Protein AF-A0A852U3W1-F1 (afdb_monomer_lite)

Radius of gyration: 15.35 Å; chains: 1; bounding box: 36×35×42 Å

Organism: NCBI:txid687207

pLDDT: mean 73.93, std 18.29, range [30.91, 96.62]

Structure (mmCIF, N/CA/C/O backbone):
data_AF-A0A852U3W1-F1
#
_entry.id   AF-A0A852U3W1-F1
#
loop_
_atom_site.group_PDB
_atom_site.id
_atom_site.type_symbol
_atom_site.label_atom_id
_atom_site.label_alt_id
_atom_site.label_comp_id
_atom_site.label_asym_id
_atom_site.label_entity_id
_atom_site.label_seq_id
_atom_site.pdbx_PDB_ins_code
_atom_site.Cartn_x
_atom_site.Cartn_y
_atom_site.Cartn_z
_atom_site.occupancy
_atom_site.B_iso_or_equiv
_atom_site.auth_seq_id
_atom_site.auth_comp_id
_atom_site.auth_asym_id
_atom_site.auth_atom_id
_atom_site.pdbx_PDB_model_num
ATOM 1 N N . MET A 1 1 ? -8.605 2.214 18.612 1.00 58.66 1 MET A N 1
ATOM 2 C CA . MET A 1 1 ? -9.512 1.414 17.748 1.00 58.66 1 MET A CA 1
ATOM 3 C C . MET A 1 1 ? -8.677 0.587 16.780 1.00 58.66 1 MET A C 1
ATOM 5 O O . MET A 1 1 ? -7.551 0.994 16.522 1.00 58.66 1 MET A O 1
ATOM 9 N N . LEU A 1 2 ? -9.185 -0.552 16.295 1.00 72.50 2 LEU A N 1
ATOM 10 C CA . LEU A 1 2 ? -8.500 -1.372 15.287 1.00 72.50 2 LEU A CA 1
ATOM 11 C C . LEU A 1 2 ? -8.798 -0.841 13.879 1.00 72.50 2 LEU A C 1
ATOM 13 O O . LEU A 1 2 ? -9.950 -0.523 13.579 1.00 72.50 2 LEU A O 1
ATOM 17 N N . PHE A 1 3 ? -7.778 -0.744 13.028 1.00 79.88 3 PHE A N 1
ATOM 18 C CA . PHE A 1 3 ? -7.943 -0.410 11.615 1.00 79.88 3 PHE A CA 1
ATOM 19 C C . PHE A 1 3 ? -7.756 -1.651 10.717 1.00 79.88 3 PHE A C 1
ATOM 21 O O . PHE A 1 3 ? -6.763 -2.360 10.902 1.00 79.88 3 PHE A O 1
ATOM 28 N N . PRO A 1 4 ? -8.622 -1.846 9.700 1.00 85.44 4 PRO A N 1
ATOM 29 C CA . PRO A 1 4 ? -9.874 -1.125 9.471 1.00 85.44 4 PRO A CA 1
ATOM 30 C C . PRO A 1 4 ? -11.020 -1.725 10.320 1.00 85.44 4 PRO A C 1
ATOM 32 O O . PRO A 1 4 ? -11.033 -2.928 10.563 1.00 85.44 4 PRO A O 1
ATOM 35 N N . PRO A 1 5 ? -12.030 -0.940 10.741 1.00 85.44 5 PRO A N 1
ATOM 36 C CA . PRO A 1 5 ? -13.172 -1.460 11.508 1.00 85.44 5 PRO A CA 1
ATOM 37 C C . PRO A 1 5 ? -14.140 -2.302 10.657 1.00 85.44 5 PRO A C 1
ATOM 39 O O . PRO A 1 5 ? -14.958 -3.053 11.178 1.00 85.44 5 PRO A O 1
ATOM 42 N N . ARG A 1 6 ? -14.076 -2.149 9.331 1.00 89.81 6 ARG A N 1
ATOM 43 C CA . ARG A 1 6 ? -14.821 -2.906 8.318 1.00 89.81 6 ARG A CA 1
ATOM 44 C C . ARG A 1 6 ? -14.042 -2.873 7.012 1.00 89.81 6 ARG A C 1
ATOM 46 O O . ARG A 1 6 ? -13.240 -1.966 6.809 1.00 89.81 6 ARG A O 1
ATOM 53 N N . ALA A 1 7 ? -14.305 -3.810 6.107 1.00 93.12 7 ALA A N 1
ATOM 54 C CA . ALA A 1 7 ? -13.576 -3.855 4.846 1.00 93.12 7 ALA A CA 1
ATOM 55 C C . ALA A 1 7 ? -13.746 -2.560 4.024 1.00 93.12 7 ALA A C 1
ATOM 57 O O . ALA A 1 7 ? -14.866 -2.112 3.768 1.00 93.12 7 ALA A O 1
ATOM 58 N N . VAL A 1 8 ? -12.631 -1.992 3.565 1.00 95.19 8 VAL A N 1
ATOM 59 C CA . VAL A 1 8 ? -12.572 -0.868 2.626 1.00 95.19 8 VAL A CA 1
ATOM 60 C C . VAL A 1 8 ? -12.108 -1.408 1.279 1.00 95.19 8 VAL A C 1
ATOM 62 O O . VAL A 1 8 ? -10.951 -1.780 1.107 1.00 95.19 8 VAL A O 1
ATOM 65 N N . ARG A 1 9 ? -13.024 -1.469 0.312 1.00 95.50 9 ARG A N 1
ATOM 66 C CA . ARG A 1 9 ? -12.788 -2.092 -0.998 1.00 95.50 9 ARG A CA 1
ATOM 67 C C . ARG A 1 9 ? -12.485 -1.073 -2.092 1.00 95.50 9 ARG A C 1
ATOM 69 O O . ARG A 1 9 ? -12.932 0.077 -2.033 1.00 95.50 9 ARG A O 1
ATOM 76 N N . GLY A 1 10 ? -11.767 -1.511 -3.123 1.00 93.88 10 GLY A N 1
ATOM 77 C CA . GLY A 1 10 ? -11.566 -0.757 -4.359 1.00 93.88 10 GLY A CA 1
ATOM 78 C C . GLY A 1 10 ? -10.886 0.592 -4.130 1.00 93.88 10 GLY A C 1
ATOM 79 O O . GLY A 1 10 ? -11.313 1.617 -4.677 1.00 93.88 10 GLY A O 1
ATOM 80 N N . VAL A 1 11 ? -9.874 0.638 -3.263 1.00 96.38 11 VAL A N 1
ATOM 81 C CA . VAL A 1 11 ? -9.050 1.834 -3.091 1.00 96.38 11 VAL A CA 1
ATOM 82 C C . VAL A 1 11 ? -8.105 1.919 -4.282 1.00 96.38 11 VAL A C 1
ATOM 84 O O . VAL A 1 11 ? -7.079 1.251 -4.321 1.00 96.38 11 VAL A O 1
ATOM 87 N N . ARG A 1 12 ? -8.485 2.722 -5.279 1.00 95.38 12 ARG A N 1
ATOM 88 C CA . ARG A 1 12 ? -7.668 2.959 -6.473 1.00 95.38 12 ARG A CA 1
ATOM 89 C C . ARG A 1 12 ? -6.755 4.157 -6.294 1.00 95.38 12 ARG A C 1
ATOM 91 O O . ARG A 1 12 ? -7.218 5.222 -5.858 1.00 95.38 12 ARG A O 1
ATOM 98 N N . VAL A 1 13 ? -5.504 3.988 -6.686 1.00 94.75 13 VAL A N 1
ATOM 99 C CA . VAL A 1 13 ? -4.483 5.029 -6.716 1.00 94.75 13 VAL A CA 1
ATOM 100 C C . VAL A 1 13 ? -3.834 5.016 -8.087 1.00 94.75 13 VAL A C 1
ATOM 102 O O . VAL A 1 13 ? -3.352 3.982 -8.530 1.00 94.75 13 VAL A O 1
ATOM 105 N N . HIS A 1 14 ? -3.814 6.184 -8.718 1.00 92.31 14 HIS A N 1
ATOM 106 C CA . HIS A 1 14 ? -2.980 6.457 -9.873 1.00 92.31 14 HIS A CA 1
ATOM 107 C C . HIS A 1 14 ? -1.927 7.464 -9.420 1.00 92.31 14 HIS A C 1
ATOM 109 O O . HIS A 1 14 ? -2.215 8.654 -9.278 1.00 92.31 14 HIS A O 1
ATOM 115 N N . TYR A 1 15 ? -0.741 6.962 -9.099 1.00 88.38 15 TYR A N 1
ATOM 116 C CA . TYR A 1 15 ? 0.413 7.788 -8.803 1.00 88.38 15 TYR A CA 1
ATOM 117 C C . TYR A 1 15 ? 1.114 8.093 -10.124 1.00 88.38 15 TYR A C 1
ATOM 119 O O . TYR A 1 15 ? 1.495 7.174 -10.844 1.00 88.38 15 TYR A O 1
ATOM 127 N N . ALA A 1 16 ? 1.309 9.370 -10.428 1.00 86.06 16 ALA A N 1
ATOM 128 C CA . ALA A 1 16 ? 2.094 9.806 -11.572 1.00 86.06 16 ALA A CA 1
ATOM 129 C C . ALA A 1 16 ? 2.920 11.015 -11.158 1.00 86.06 16 ALA A C 1
ATOM 131 O O . ALA A 1 16 ? 2.365 11.986 -10.646 1.00 86.06 16 ALA A O 1
ATOM 132 N N . ARG A 1 17 ? 4.237 10.959 -11.378 1.00 79.56 17 ARG A N 1
ATOM 133 C CA . ARG A 1 17 ? 5.118 12.115 -11.200 1.00 79.56 17 ARG A CA 1
ATOM 134 C C . ARG A 1 17 ? 5.633 12.594 -12.554 1.00 79.56 17 ARG A C 1
ATOM 136 O O . ARG A 1 17 ? 6.438 11.876 -13.136 1.00 79.56 17 ARG A O 1
ATOM 143 N N . PRO A 1 18 ? 5.227 13.776 -13.050 1.00 59.28 18 PRO A N 1
ATOM 144 C CA . PRO A 1 18 ? 5.700 14.295 -14.323 1.00 59.28 18 PRO A CA 1
ATOM 145 C C . PRO A 1 18 ? 7.056 14.984 -14.115 1.00 59.28 18 PRO A C 1
ATOM 147 O O . PRO A 1 18 ? 7.154 16.204 -14.029 1.00 59.28 18 PRO A O 1
ATOM 150 N N . SER A 1 19 ? 8.125 14.202 -13.977 1.00 67.31 19 SER A N 1
ATOM 151 C CA . SER A 1 19 ? 9.497 14.718 -14.010 1.00 67.31 19 SER A CA 1
ATOM 152 C C . SER A 1 19 ? 10.426 13.746 -14.738 1.00 67.31 19 SER A C 1
ATOM 154 O O . SER A 1 19 ? 10.065 12.599 -14.968 1.00 67.31 19 SER A O 1
ATOM 156 N N . CYS A 1 20 ? 11.632 14.186 -15.107 1.00 56.12 20 CYS A N 1
ATOM 157 C CA . CYS A 1 20 ? 12.640 13.356 -15.788 1.00 56.12 20 CYS A CA 1
ATOM 158 C C . CYS A 1 20 ? 13.177 12.180 -14.944 1.00 56.12 20 CYS A C 1
ATOM 160 O O . CYS A 1 20 ? 13.844 11.300 -15.471 1.00 56.12 20 CYS A O 1
ATOM 162 N N . GLN A 1 21 ? 12.882 12.171 -13.641 1.00 57.59 21 GLN A N 1
ATOM 163 C CA . GLN A 1 21 ? 13.057 11.040 -12.714 1.00 57.59 21 GLN A CA 1
ATOM 164 C C . GLN A 1 21 ? 11.703 10.636 -12.104 1.00 57.59 21 GLN A C 1
ATOM 166 O O . GLN A 1 21 ? 11.584 10.250 -10.935 1.00 57.59 21 GLN A O 1
ATOM 171 N N . GLY A 1 22 ? 10.647 10.913 -12.857 1.00 66.81 22 GLY A N 1
ATOM 172 C CA . GLY A 1 22 ? 9.274 10.614 -12.535 1.00 66.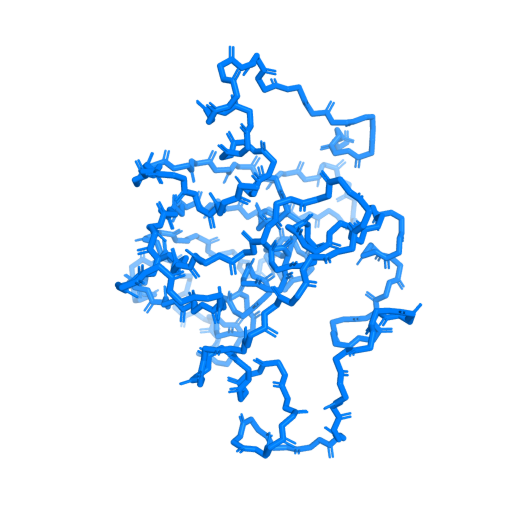81 22 GLY A CA 1
ATOM 173 C C . GLY A 1 22 ? 8.963 9.153 -12.795 1.00 66.81 22 GLY A C 1
ATOM 174 O O . GLY A 1 22 ? 9.797 8.395 -13.268 1.00 66.81 22 GLY A O 1
ATOM 175 N N . GLY A 1 23 ? 7.756 8.756 -12.438 1.00 84.00 23 GLY A N 1
ATOM 176 C CA . GLY A 1 23 ? 7.301 7.403 -12.678 1.00 84.00 23 GLY A CA 1
ATOM 177 C C . GLY A 1 23 ? 5.821 7.274 -12.382 1.00 84.00 23 GLY A C 1
ATOM 178 O O . GLY A 1 23 ? 5.206 8.194 -11.820 1.00 84.00 23 GLY A O 1
ATOM 179 N N . THR A 1 24 ? 5.254 6.140 -12.767 1.00 88.69 24 THR A N 1
ATOM 180 C CA . THR A 1 24 ? 3.829 5.866 -12.645 1.00 88.69 24 THR A CA 1
ATOM 181 C C . THR A 1 24 ? 3.568 4.523 -11.979 1.00 88.69 24 THR A C 1
ATOM 183 O O . THR A 1 24 ? 4.298 3.549 -12.165 1.00 88.69 24 THR A O 1
ATOM 186 N N . ALA A 1 25 ? 2.509 4.490 -11.176 1.00 91.44 25 ALA A N 1
ATOM 187 C CA . ALA A 1 25 ? 1.959 3.277 -10.597 1.00 91.44 25 ALA A CA 1
ATOM 188 C C . ALA A 1 25 ? 0.434 3.404 -10.543 1.00 91.44 25 ALA A C 1
ATOM 190 O O . ALA A 1 25 ? -0.103 4.361 -9.980 1.00 91.44 25 ALA A O 1
ATOM 191 N N . ASP A 1 26 ? -0.267 2.430 -11.117 1.00 93.44 26 ASP A N 1
ATOM 192 C CA . ASP A 1 26 ? -1.720 2.299 -11.005 1.00 93.44 26 ASP A CA 1
ATOM 193 C C . ASP A 1 26 ? -2.027 1.035 -10.211 1.00 93.44 26 ASP A C 1
ATOM 195 O O . ASP A 1 26 ? -1.682 -0.065 -10.643 1.00 93.44 26 ASP A O 1
ATOM 199 N N . VAL A 1 27 ? -2.631 1.195 -9.034 1.00 95.62 27 VAL A N 1
ATOM 200 C CA . VAL A 1 27 ? -2.939 0.086 -8.129 1.00 95.62 27 VAL A CA 1
ATOM 201 C C . VAL A 1 27 ? -4.366 0.162 -7.604 1.00 95.62 27 VAL A C 1
ATOM 203 O O . VAL A 1 27 ? -4.936 1.236 -7.391 1.00 95.62 27 VAL A O 1
ATOM 206 N N . SER A 1 28 ? -4.940 -1.006 -7.327 1.00 96.62 28 SER A N 1
ATOM 207 C CA . SER A 1 28 ? -6.174 -1.150 -6.559 1.00 96.62 28 SER A CA 1
ATOM 208 C C . SER A 1 28 ? -5.922 -2.048 -5.364 1.00 96.62 28 SER A C 1
ATOM 210 O O . SER A 1 28 ? -5.518 -3.197 -5.528 1.00 96.62 28 SER A O 1
ATOM 212 N N . VAL A 1 29 ? -6.249 -1.544 -4.181 1.00 96.44 29 VAL A N 1
ATOM 213 C CA . VAL A 1 29 ? -6.030 -2.237 -2.914 1.00 96.44 29 VAL A CA 1
ATOM 2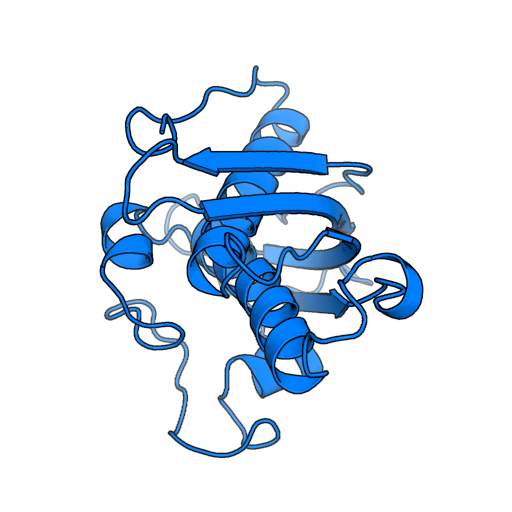14 C C . VAL A 1 29 ? -7.346 -2.353 -2.152 1.00 96.44 29 VAL A C 1
ATOM 216 O O . VAL A 1 29 ? -8.159 -1.422 -2.140 1.00 96.44 29 VAL A O 1
ATOM 219 N N . ASP A 1 30 ? -7.554 -3.499 -1.519 1.00 96.12 30 ASP A N 1
ATOM 220 C CA . ASP A 1 30 ? -8.579 -3.684 -0.500 1.00 96.12 30 ASP A CA 1
ATOM 221 C C . ASP A 1 30 ? -7.929 -3.742 0.884 1.00 96.12 30 ASP A C 1
ATOM 223 O O . ASP A 1 30 ? -6.854 -4.313 1.044 1.00 96.12 30 ASP A O 1
ATOM 227 N N . PHE A 1 31 ? -8.614 -3.199 1.884 1.00 94.06 31 PHE A N 1
ATOM 228 C CA . PHE A 1 31 ? -8.242 -3.300 3.291 1.00 94.06 31 PHE A CA 1
ATOM 229 C C . PHE A 1 31 ? -9.328 -4.093 4.003 1.00 94.06 31 PHE A C 1
ATOM 231 O O . PHE A 1 31 ? -10.490 -3.693 4.001 1.00 94.06 31 PHE A O 1
ATOM 238 N N . GLU A 1 32 ? -8.974 -5.222 4.591 1.00 91.31 32 GLU A N 1
ATOM 239 C CA . GLU A 1 32 ? -9.869 -6.104 5.329 1.00 91.31 32 GLU A CA 1
ATOM 240 C C . GLU A 1 32 ? -9.447 -6.125 6.802 1.00 91.31 32 GLU A C 1
ATOM 242 O O . GLU A 1 32 ? -8.245 -6.127 7.071 1.00 91.31 32 GLU A O 1
ATOM 247 N N . PRO A 1 33 ? -10.383 -6.156 7.764 1.00 88.25 33 PRO A N 1
ATOM 248 C CA . PRO A 1 33 ? -10.032 -6.483 9.140 1.00 88.25 33 PRO A CA 1
ATOM 249 C C . PRO A 1 33 ? -9.395 -7.876 9.182 1.00 88.25 33 PRO A C 1
ATOM 251 O O . PRO A 1 33 ? -9.855 -8.779 8.477 1.00 88.25 33 PRO A O 1
ATOM 254 N N . LEU A 1 34 ? -8.365 -8.068 10.002 1.00 81.00 34 LEU A N 1
ATOM 255 C CA . LEU A 1 34 ? -7.842 -9.408 10.252 1.00 81.00 34 LEU A CA 1
ATOM 256 C C . LEU A 1 34 ? -8.897 -10.275 10.958 1.00 81.00 34 LEU A C 1
ATOM 258 O O . LEU A 1 34 ? -9.665 -9.754 11.779 1.00 81.00 34 LEU A O 1
ATOM 262 N N . PRO A 1 35 ? -8.931 -11.591 10.667 1.00 71.19 35 PRO A N 1
ATOM 263 C CA . PRO A 1 35 ? -9.750 -12.537 11.412 1.00 71.19 35 PRO A CA 1
ATOM 264 C C . PRO A 1 35 ? -9.516 -12.388 12.920 1.00 71.19 35 PRO A C 1
ATOM 266 O O . PRO A 1 35 ? -8.398 -12.127 13.365 1.00 71.19 35 PRO A O 1
ATOM 269 N N . ASP A 1 36 ? -10.588 -12.507 13.698 1.00 69.56 36 ASP A N 1
ATOM 270 C CA . ASP A 1 36 ? -10.570 -12.489 15.167 1.00 69.56 36 ASP A CA 1
ATOM 271 C C . ASP A 1 36 ? -10.095 -11.175 15.823 1.00 69.56 36 ASP A C 1
ATOM 273 O O . ASP A 1 36 ? -9.978 -11.094 17.046 1.00 69.56 36 ASP A O 1
ATOM 277 N N . GLY A 1 37 ? -9.860 -10.113 15.039 1.00 62.31 37 GLY A N 1
ATOM 278 C CA . GLY A 1 37 ? -9.444 -8.802 15.550 1.00 62.31 37 GLY A CA 1
ATOM 279 C C . GLY A 1 37 ? -8.022 -8.774 16.118 1.00 62.31 37 GLY A C 1
ATOM 280 O O . GLY A 1 37 ? -7.661 -7.819 16.810 1.00 62.31 37 GLY A O 1
ATOM 281 N N . ALA A 1 38 ? -7.217 -9.803 15.839 1.00 67.19 38 ALA A N 1
ATOM 282 C CA . ALA A 1 38 ? -5.832 -9.862 16.279 1.00 67.19 38 ALA A CA 1
ATOM 283 C C . ALA A 1 38 ? -5.025 -8.702 15.663 1.00 67.19 38 ALA A C 1
ATOM 285 O O . ALA A 1 38 ? -5.115 -8.473 14.452 1.00 67.19 38 ALA A O 1
ATOM 286 N N . PRO A 1 39 ? -4.230 -7.962 16.462 1.00 68.69 39 PRO A N 1
ATOM 287 C CA . PRO A 1 39 ? -3.342 -6.945 15.921 1.00 68.69 39 PRO A CA 1
ATOM 288 C C . PRO A 1 39 ? -2.323 -7.618 15.003 1.00 68.69 39 PRO A C 1
ATOM 290 O O . PRO A 1 39 ? -1.710 -8.623 15.361 1.00 68.69 39 PRO A O 1
ATOM 293 N N . GLY A 1 40 ? -2.149 -7.062 13.814 1.00 72.00 40 GLY A N 1
ATOM 294 C CA . GLY A 1 40 ? -1.404 -7.699 12.749 1.00 72.00 40 GLY A CA 1
ATOM 295 C C . GLY A 1 40 ? -1.431 -6.906 11.448 1.00 72.00 40 GLY A C 1
ATOM 296 O O . GLY A 1 40 ? -2.338 -6.106 11.193 1.00 72.00 40 GLY A O 1
ATOM 297 N N . PHE A 1 41 ? -0.457 -7.189 10.593 1.00 78.31 41 PHE A N 1
ATOM 298 C CA . PHE A 1 41 ? -0.454 -6.765 9.200 1.00 78.31 41 PHE A CA 1
ATOM 299 C C . PHE A 1 41 ? -0.194 -7.959 8.290 1.00 78.31 41 PHE A C 1
ATOM 301 O O . PHE A 1 41 ? 0.849 -8.598 8.399 1.00 78.31 41 PHE A O 1
ATOM 308 N N . GLU A 1 42 ? -1.125 -8.233 7.386 1.00 81.06 42 GLU A N 1
ATOM 309 C CA . GLU A 1 42 ? -0.978 -9.238 6.334 1.00 81.06 42 GLU A CA 1
ATOM 310 C C . GLU A 1 42 ? -1.072 -8.539 4.978 1.00 81.06 42 GLU A C 1
ATOM 312 O O . GLU A 1 42 ? -1.964 -7.716 4.768 1.00 81.06 42 GLU A O 1
ATOM 317 N N . PHE A 1 43 ? -0.182 -8.867 4.045 1.00 84.06 43 PHE A N 1
ATOM 318 C CA . PHE A 1 43 ? -0.269 -8.398 2.665 1.00 84.06 43 PHE A CA 1
ATOM 319 C C . PHE A 1 43 ? -0.425 -9.590 1.733 1.00 84.06 43 PHE A C 1
ATOM 321 O O . PHE A 1 43 ? 0.309 -10.569 1.836 1.00 84.06 43 PHE A O 1
ATOM 328 N N . VAL A 1 44 ? -1.386 -9.490 0.824 1.00 86.62 44 VAL A N 1
ATOM 329 C CA . VAL A 1 44 ? -1.691 -10.512 -0.169 1.00 86.62 44 VAL A CA 1
ATOM 330 C C . VAL A 1 44 ? -1.560 -9.878 -1.542 1.00 86.62 44 VAL A C 1
ATOM 332 O O . VAL A 1 44 ? -2.372 -9.025 -1.919 1.00 86.62 44 VAL A O 1
ATOM 335 N N . ASP A 1 45 ? -0.561 -10.318 -2.300 1.00 86.06 45 ASP A N 1
ATOM 336 C CA . ASP A 1 45 ? -0.501 -10.044 -3.728 1.00 86.06 45 ASP A CA 1
ATOM 337 C C . ASP A 1 45 ? -1.488 -10.967 -4.459 1.00 86.06 45 ASP A C 1
ATOM 339 O O . ASP A 1 45 ? -1.283 -12.175 -4.560 1.00 86.06 45 ASP A O 1
ATOM 343 N N . ALA A 1 46 ? -2.607 -10.398 -4.909 1.00 89.75 46 ALA A N 1
ATOM 344 C CA . ALA A 1 46 ? -3.630 -11.089 -5.688 1.00 89.75 46 ALA A CA 1
ATOM 345 C C . ALA A 1 46 ? -3.672 -10.586 -7.142 1.00 89.75 46 ALA A C 1
ATOM 347 O O . ALA A 1 46 ? -4.702 -10.725 -7.812 1.00 89.75 46 ALA A O 1
ATOM 348 N N . VAL A 1 47 ? -2.596 -9.951 -7.616 1.00 88.62 47 VAL A N 1
ATOM 349 C CA . VAL A 1 47 ? -2.495 -9.447 -8.985 1.00 88.62 47 VAL A CA 1
ATOM 350 C C . VAL A 1 47 ? -2.200 -10.593 -9.942 1.00 88.62 47 VAL A C 1
ATOM 352 O O . VAL A 1 47 ? -1.289 -11.391 -9.743 1.00 88.62 47 VAL A O 1
ATOM 355 N N . ASP A 1 48 ? -2.946 -10.634 -11.043 1.00 88.44 48 ASP A N 1
ATOM 356 C CA . ASP A 1 48 ? -2.568 -11.424 -12.211 1.00 88.44 48 ASP A CA 1
ATOM 357 C C . ASP A 1 48 ? -1.553 -10.633 -13.047 1.00 88.44 48 ASP A C 1
ATOM 359 O O . ASP A 1 48 ? -1.910 -9.912 -13.984 1.00 88.44 48 ASP A O 1
ATOM 363 N N . TRP A 1 49 ? -0.281 -10.729 -12.660 1.00 84.62 49 TRP A N 1
ATOM 364 C CA . TRP A 1 49 ? 0.815 -9.982 -13.278 1.00 84.62 49 TRP A CA 1
ATOM 365 C C . TRP A 1 49 ? 0.998 -10.282 -14.769 1.00 84.62 49 TRP A C 1
ATOM 367 O O . TRP A 1 49 ? 1.397 -9.387 -15.511 1.00 84.62 49 TRP A O 1
ATOM 377 N N . SER A 1 50 ? 0.583 -11.466 -15.236 1.00 79.25 50 SER A N 1
ATOM 378 C CA . SER A 1 50 ? 0.633 -11.847 -16.656 1.00 79.25 50 SER A CA 1
ATOM 379 C C . SER A 1 50 ? -0.213 -10.952 -17.573 1.00 79.25 50 SER A C 1
ATOM 381 O O . SER A 1 50 ? -0.015 -10.931 -18.781 1.00 79.25 50 SER A O 1
ATOM 383 N N . ARG A 1 51 ? -1.175 -10.206 -17.011 1.00 77.19 51 ARG A N 1
ATOM 384 C CA . ARG A 1 51 ? -2.055 -9.275 -17.745 1.00 77.19 51 ARG A CA 1
ATOM 385 C C . ARG A 1 51 ? -1.793 -7.808 -17.424 1.00 77.19 51 ARG A C 1
ATOM 387 O O . ARG A 1 51 ? -2.500 -6.928 -17.920 1.00 77.19 51 ARG A O 1
ATOM 394 N N . SER A 1 52 ? -0.860 -7.561 -16.517 1.00 74.00 52 SER A N 1
ATOM 395 C CA . SER A 1 52 ? -0.721 -6.303 -15.788 1.00 74.00 52 SER A CA 1
ATOM 396 C C . SER A 1 52 ? 0.668 -5.685 -15.927 1.00 74.00 52 SER A C 1
ATOM 398 O O . SER A 1 52 ? 0.862 -4.540 -15.521 1.00 74.00 52 SER A O 1
ATOM 400 N N . ALA A 1 53 ? 1.612 -6.408 -16.518 1.00 76.81 53 ALA A N 1
ATOM 401 C CA . ALA A 1 53 ? 2.950 -5.943 -16.830 1.00 76.81 53 ALA A CA 1
ATOM 402 C C . ALA A 1 53 ? 3.246 -6.125 -18.321 1.00 76.81 53 ALA A C 1
ATOM 404 O O . ALA A 1 53 ? 2.602 -6.930 -18.992 1.00 76.81 53 ALA A O 1
ATOM 405 N N . ASP A 1 54 ? 4.221 -5.371 -18.820 1.00 75.56 54 ASP A N 1
ATOM 406 C CA . ASP A 1 54 ? 4.880 -5.682 -20.089 1.00 75.56 54 ASP A CA 1
ATOM 407 C C . ASP A 1 54 ? 5.587 -7.042 -19.995 1.00 75.56 54 ASP A C 1
ATOM 409 O O . ASP A 1 54 ? 6.231 -7.333 -18.986 1.00 75.56 54 ASP A O 1
ATOM 413 N N . ASP A 1 55 ? 5.545 -7.835 -21.071 1.00 74.25 55 ASP A N 1
ATOM 414 C CA . ASP A 1 55 ? 6.150 -9.182 -21.130 1.00 74.25 55 ASP A CA 1
ATOM 415 C C . ASP A 1 55 ? 7.668 -9.183 -20.861 1.00 74.25 55 ASP A C 1
ATOM 417 O O . ASP A 1 55 ? 8.254 -10.215 -20.537 1.00 74.25 55 ASP A O 1
ATOM 421 N N . ALA A 1 56 ? 8.319 -8.027 -21.016 1.00 80.31 56 ALA A N 1
ATOM 422 C CA . ALA A 1 56 ? 9.747 -7.847 -20.786 1.00 80.31 56 ALA A CA 1
ATOM 423 C C . ALA A 1 56 ? 10.114 -7.588 -19.313 1.00 80.31 56 ALA A C 1
ATOM 425 O O . ALA A 1 56 ? 11.304 -7.574 -18.997 1.00 80.31 56 ALA A O 1
ATOM 426 N N . VAL A 1 57 ? 9.138 -7.359 -18.423 1.00 83.00 57 VAL A N 1
ATOM 427 C CA . VAL A 1 57 ? 9.415 -7.105 -17.003 1.00 83.00 57 VAL A CA 1
ATOM 428 C C . VAL A 1 57 ? 9.689 -8.435 -16.302 1.00 83.00 57 VAL A C 1
ATOM 430 O O . VAL A 1 57 ? 8.840 -9.332 -16.334 1.00 83.00 57 VAL A O 1
ATOM 433 N N . PRO A 1 58 ? 10.842 -8.591 -15.643 1.00 87.06 58 PRO A N 1
ATOM 434 C CA . PRO A 1 58 ? 11.156 -9.839 -14.985 1.00 87.06 58 PRO A CA 1
ATOM 435 C C . PRO A 1 58 ? 10.309 -10.024 -13.701 1.00 87.06 58 PRO A C 1
ATOM 437 O O . PRO A 1 58 ? 9.963 -9.042 -13.035 1.00 87.06 58 PRO A O 1
ATOM 440 N N . PRO A 1 59 ? 9.938 -11.266 -13.325 1.00 85.00 59 PRO A N 1
ATOM 441 C CA . PRO A 1 59 ? 9.025 -11.521 -12.203 1.00 85.00 59 PRO A CA 1
ATOM 442 C C . PRO A 1 59 ? 9.496 -10.966 -10.854 1.00 85.00 59 PRO A C 1
ATOM 444 O O . PRO A 1 59 ? 8.667 -10.595 -10.023 1.00 85.00 59 PRO A O 1
ATOM 447 N N . GLU A 1 60 ? 10.808 -10.905 -10.622 1.00 83.12 60 GLU A N 1
ATOM 448 C CA . GLU A 1 60 ? 11.387 -10.321 -9.413 1.00 83.12 60 GLU A CA 1
ATOM 449 C C . GLU A 1 60 ? 11.085 -8.827 -9.282 1.00 83.12 60 GLU A C 1
ATOM 451 O O . GLU A 1 60 ? 10.753 -8.373 -8.193 1.00 83.12 60 GLU A O 1
ATOM 456 N N . GLU A 1 61 ? 11.087 -8.076 -10.383 1.00 84.62 61 GLU A N 1
ATOM 457 C CA . GLU A 1 61 ? 10.785 -6.644 -10.367 1.00 84.62 61 GLU A CA 1
ATOM 458 C C . GLU A 1 61 ? 9.301 -6.395 -10.062 1.00 84.62 61 GLU A C 1
ATOM 460 O O . GLU A 1 61 ? 8.947 -5.478 -9.316 1.00 84.62 61 GLU A O 1
ATOM 465 N N . LEU A 1 62 ? 8.419 -7.256 -10.578 1.00 87.25 62 LEU A N 1
ATOM 466 C CA . LEU A 1 62 ? 6.988 -7.219 -10.263 1.00 87.25 62 LEU A CA 1
ATOM 467 C C . LEU A 1 62 ? 6.731 -7.541 -8.791 1.00 87.25 62 LEU A C 1
ATOM 469 O O . LEU A 1 62 ? 5.919 -6.870 -8.148 1.00 87.25 62 LEU A O 1
ATOM 473 N N . ARG A 1 63 ? 7.464 -8.516 -8.241 1.00 84.38 63 ARG A N 1
ATOM 474 C CA . ARG A 1 63 ? 7.420 -8.850 -6.815 1.00 84.38 63 ARG A CA 1
ATOM 475 C C . ARG A 1 63 ? 7.927 -7.696 -5.953 1.00 84.38 63 ARG A C 1
ATOM 477 O O . ARG A 1 63 ? 7.241 -7.324 -5.006 1.00 84.38 63 ARG A O 1
ATOM 484 N N . ASP A 1 64 ? 9.042 -7.073 -6.321 1.00 82.81 64 ASP A N 1
ATOM 485 C CA . ASP A 1 64 ? 9.576 -5.901 -5.620 1.00 82.81 64 ASP A CA 1
ATOM 486 C C . ASP A 1 64 ? 8.583 -4.730 -5.646 1.00 82.81 64 ASP A C 1
ATOM 488 O O . ASP A 1 64 ? 8.411 -4.017 -4.655 1.00 82.81 64 ASP A O 1
ATOM 492 N N . CYS A 1 65 ? 7.874 -4.539 -6.761 1.00 88.81 65 CYS A N 1
ATOM 493 C CA . CYS A 1 65 ? 6.812 -3.543 -6.864 1.00 88.81 65 CYS A CA 1
ATOM 494 C C . CYS A 1 65 ? 5.603 -3.883 -5.980 1.00 88.81 65 CYS A C 1
ATOM 496 O O . CYS A 1 65 ? 5.069 -2.989 -5.318 1.00 88.81 65 CYS A O 1
ATOM 498 N N . ALA A 1 66 ? 5.173 -5.147 -5.931 1.00 87.50 66 ALA A N 1
ATOM 499 C CA . ALA A 1 66 ? 4.098 -5.595 -5.045 1.00 87.50 66 ALA A CA 1
ATOM 500 C C . ALA A 1 66 ? 4.466 -5.386 -3.567 1.00 87.50 66 ALA A C 1
ATOM 502 O O . ALA A 1 66 ? 3.712 -4.747 -2.824 1.00 87.50 66 ALA A O 1
ATOM 503 N N . ASP A 1 67 ? 5.653 -5.845 -3.166 1.00 84.12 67 ASP A N 1
ATOM 504 C CA . ASP A 1 67 ? 6.183 -5.701 -1.810 1.00 84.12 67 ASP A CA 1
ATOM 505 C C . ASP A 1 67 ? 6.298 -4.222 -1.428 1.00 84.12 67 ASP A C 1
ATOM 507 O O . ASP A 1 67 ? 5.905 -3.825 -0.328 1.00 84.12 67 ASP A O 1
ATOM 511 N N . ALA A 1 68 ? 6.721 -3.369 -2.363 1.00 88.12 68 ALA A N 1
ATOM 512 C CA . ALA A 1 68 ? 6.770 -1.932 -2.153 1.00 88.12 68 ALA A CA 1
ATOM 513 C C . ALA A 1 68 ? 5.386 -1.323 -1.866 1.00 88.12 68 ALA A C 1
ATOM 515 O O . ALA A 1 68 ? 5.285 -0.453 -0.997 1.00 88.12 68 ALA A O 1
ATOM 516 N N . VAL A 1 69 ? 4.303 -1.780 -2.517 1.00 91.06 69 VAL A N 1
ATOM 517 C CA . VAL A 1 69 ? 2.936 -1.348 -2.150 1.00 91.06 69 VAL A CA 1
ATOM 518 C C . VAL A 1 69 ? 2.646 -1.694 -0.693 1.00 91.06 69 VAL A C 1
ATOM 520 O O . VAL A 1 69 ? 2.192 -0.827 0.061 1.00 91.06 69 VAL A O 1
ATOM 523 N N . GLY A 1 70 ? 2.919 -2.938 -0.294 1.00 87.56 70 GLY A N 1
ATOM 524 C CA . GLY A 1 70 ? 2.753 -3.390 1.085 1.00 87.56 70 GLY A CA 1
ATOM 525 C C . GLY A 1 70 ? 3.550 -2.531 2.067 1.00 87.56 70 GLY A C 1
ATOM 526 O O . GLY A 1 70 ? 3.010 -2.105 3.088 1.00 87.56 70 GLY A O 1
ATOM 527 N N . GLU A 1 71 ? 4.806 -2.219 1.735 1.00 84.69 71 GLU A N 1
ATOM 528 C CA . GLU A 1 71 ? 5.707 -1.413 2.564 1.00 84.69 71 GLU A CA 1
ATOM 529 C C . GLU A 1 71 ? 5.135 -0.006 2.756 1.00 84.69 71 GLU A C 1
ATOM 531 O O . GLU A 1 71 ? 5.006 0.477 3.882 1.00 84.69 71 GLU A O 1
ATOM 536 N N . GLY A 1 72 ? 4.710 0.634 1.665 1.00 86.81 72 GLY A N 1
ATOM 537 C CA . GLY A 1 72 ? 4.105 1.962 1.698 1.00 86.81 72 GLY A CA 1
ATOM 538 C C . GLY A 1 72 ? 2.846 2.012 2.557 1.00 86.81 72 GLY A C 1
ATOM 539 O O . GLY A 1 72 ? 2.654 2.957 3.328 1.00 86.81 72 GLY A O 1
ATOM 540 N N . VAL A 1 73 ? 2.001 0.981 2.474 1.00 89.38 73 VAL A N 1
ATOM 541 C CA . VAL A 1 73 ? 0.824 0.863 3.339 1.00 89.38 73 VAL A CA 1
ATOM 542 C C . VAL A 1 73 ? 1.239 0.715 4.802 1.00 89.38 73 VAL A C 1
ATOM 544 O O . VAL A 1 73 ? 0.781 1.495 5.641 1.00 89.38 73 VAL A O 1
ATOM 547 N N . LEU A 1 74 ? 2.115 -0.245 5.110 1.00 83.44 74 LEU A N 1
ATOM 548 C CA . LEU A 1 74 ? 2.549 -0.539 6.475 1.00 83.44 74 LEU A CA 1
ATOM 549 C C . LEU A 1 74 ? 3.154 0.694 7.151 1.00 83.44 74 LEU A C 1
ATOM 551 O O . LEU A 1 74 ? 2.758 1.046 8.264 1.00 83.44 74 LEU A O 1
ATOM 555 N N . LEU A 1 75 ? 4.089 1.365 6.477 1.00 80.75 75 LEU A N 1
ATOM 556 C CA . LEU A 1 75 ? 4.757 2.556 6.999 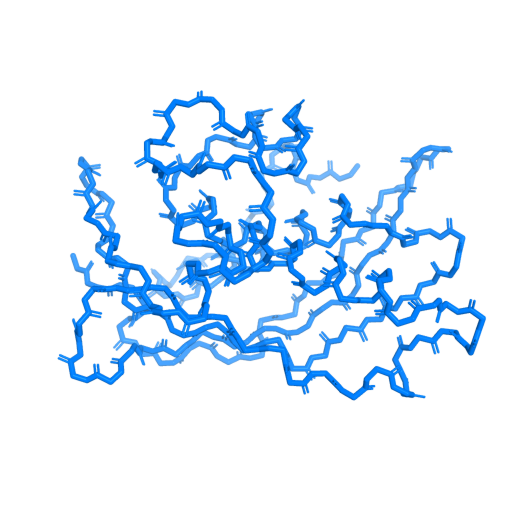1.00 80.75 75 LEU A CA 1
ATOM 557 C C . LEU A 1 75 ? 3.752 3.673 7.291 1.00 80.75 75 LEU A C 1
ATOM 559 O O . LEU A 1 75 ? 3.817 4.316 8.338 1.00 80.75 75 LEU A O 1
ATOM 563 N N . THR A 1 76 ? 2.775 3.858 6.405 1.00 84.94 76 THR A N 1
ATOM 564 C CA . THR A 1 76 ? 1.737 4.885 6.564 1.00 84.94 76 THR A CA 1
ATOM 565 C C . THR A 1 76 ? 0.836 4.612 7.753 1.00 84.94 76 THR A C 1
ATOM 567 O O . THR A 1 76 ? 0.584 5.517 8.545 1.00 84.94 76 THR A O 1
ATOM 570 N N . LEU A 1 77 ? 0.365 3.372 7.900 1.00 81.81 77 LEU A N 1
ATOM 571 C CA . LEU A 1 77 ? -0.489 2.987 9.023 1.00 81.81 77 LEU A CA 1
ATOM 572 C C . LEU A 1 77 ? 0.280 3.024 10.349 1.00 81.81 77 LEU A C 1
ATOM 574 O O . LEU A 1 77 ? -0.270 3.436 11.367 1.00 81.81 77 LEU A O 1
ATOM 578 N N . SER A 1 78 ? 1.570 2.674 10.323 1.00 75.50 78 SER A N 1
ATOM 579 C CA . SER A 1 78 ? 2.485 2.801 11.469 1.00 75.50 78 SER A CA 1
ATOM 580 C C . SER A 1 78 ? 2.822 4.262 11.782 1.00 75.50 78 SER A C 1
ATOM 582 O O . SER A 1 78 ? 3.393 4.577 12.829 1.00 75.50 78 SER A O 1
ATOM 584 N N . GLY A 1 79 ? 2.452 5.168 10.875 1.00 75.31 79 GLY A N 1
ATOM 585 C CA . GLY A 1 79 ? 2.532 6.597 11.075 1.00 75.31 79 GLY A CA 1
ATOM 586 C C . GLY A 1 79 ? 3.927 7.188 10.880 1.00 75.31 79 GLY A C 1
ATOM 587 O O . GLY A 1 79 ? 4.234 8.244 11.447 1.00 75.31 79 GLY A O 1
ATOM 588 N N . VAL A 1 80 ? 4.742 6.512 10.070 1.00 76.31 80 VAL A N 1
ATOM 589 C CA . VAL A 1 80 ? 6.022 7.012 9.569 1.00 76.31 80 VAL A CA 1
ATOM 590 C C . VAL A 1 80 ? 5.767 8.288 8.757 1.00 76.31 80 VAL A C 1
ATOM 592 O O . VAL A 1 80 ? 4.887 8.297 7.885 1.00 76.31 80 VAL A O 1
ATOM 595 N N . PRO A 1 81 ? 6.508 9.380 9.005 1.00 74.44 81 PRO A N 1
ATOM 596 C CA . PRO A 1 81 ? 6.388 10.592 8.209 1.00 74.44 81 PRO A CA 1
ATOM 597 C C . PRO A 1 81 ? 6.733 10.344 6.735 1.00 74.44 81 PRO A C 1
ATOM 599 O O . PRO A 1 81 ? 7.699 9.655 6.409 1.00 74.44 81 PRO A O 1
ATOM 602 N N . TRP A 1 82 ? 5.993 10.990 5.829 1.00 73.88 82 TRP A N 1
ATOM 603 C CA . TRP A 1 82 ? 6.242 10.924 4.381 1.00 73.88 82 TRP A CA 1
ATOM 604 C C . TRP A 1 82 ? 7.703 11.219 4.007 1.00 73.88 82 TRP A C 1
ATOM 606 O O . TRP A 1 82 ? 8.285 10.531 3.171 1.00 73.88 82 TRP A O 1
ATOM 616 N N . THR A 1 83 ? 8.316 12.215 4.649 1.00 71.25 83 THR A N 1
ATOM 617 C CA . THR A 1 83 ? 9.710 12.614 4.405 1.00 71.25 83 THR A CA 1
ATOM 618 C C . THR A 1 83 ? 10.694 11.482 4.678 1.00 71.25 83 THR A C 1
ATOM 620 O O . THR A 1 83 ? 11.606 11.261 3.887 1.00 71.25 83 THR A O 1
ATOM 623 N N . GLU A 1 84 ? 10.485 10.728 5.753 1.00 70.69 84 GLU A N 1
ATOM 624 C CA . GLU A 1 84 ? 11.326 9.589 6.108 1.00 70.69 84 GLU A CA 1
ATOM 625 C C . GLU A 1 84 ? 11.125 8.428 5.128 1.00 70.69 84 GLU A C 1
ATOM 627 O O . GLU A 1 84 ? 12.096 7.836 4.659 1.00 70.69 84 GLU A O 1
ATOM 632 N N . MET A 1 85 ? 9.880 8.157 4.733 1.00 71.19 85 MET A N 1
ATOM 633 C CA . MET A 1 85 ? 9.557 7.109 3.763 1.00 71.19 85 MET A CA 1
ATOM 634 C C . MET A 1 85 ? 10.127 7.393 2.362 1.00 71.19 85 MET A C 1
ATOM 636 O O . MET A 1 85 ? 10.534 6.465 1.668 1.00 71.19 85 MET A O 1
ATOM 640 N N . VAL A 1 86 ? 10.161 8.650 1.908 1.00 68.94 86 VAL A N 1
ATOM 641 C CA . VAL A 1 86 ? 10.687 8.994 0.572 1.00 68.94 86 VAL A CA 1
ATOM 642 C C . VAL A 1 86 ? 12.211 8.973 0.524 1.00 68.94 86 VAL A C 1
ATOM 644 O O . VAL A 1 86 ? 12.767 8.566 -0.493 1.00 68.94 86 VAL A O 1
ATOM 647 N N . LEU A 1 87 ? 12.871 9.419 1.594 1.00 66.81 87 LEU A N 1
ATOM 648 C CA . LEU A 1 87 ? 14.332 9.521 1.653 1.00 66.81 87 LEU A CA 1
ATOM 649 C C . LEU A 1 87 ? 15.013 8.196 2.014 1.00 66.81 87 LEU A C 1
ATOM 651 O O . LEU A 1 87 ? 16.200 8.029 1.744 1.00 66.81 87 LEU A O 1
ATOM 655 N N . SER A 1 88 ? 14.279 7.258 2.612 1.00 58.25 88 SER A N 1
ATOM 656 C CA . SER A 1 88 ? 14.808 5.940 2.963 1.00 58.25 88 SER A CA 1
ATOM 657 C C . SER A 1 88 ? 14.820 5.009 1.754 1.00 58.25 88 SER A C 1
ATOM 659 O O . SER A 1 88 ? 13.853 4.948 0.983 1.00 58.25 88 SER A O 1
ATOM 661 N N . ALA A 1 89 ? 15.886 4.221 1.620 1.00 54.84 89 ALA A N 1
ATOM 662 C CA . ALA A 1 89 ? 15.855 3.064 0.740 1.00 54.84 89 ALA A CA 1
ATOM 663 C C . ALA A 1 89 ? 14.750 2.091 1.215 1.00 54.84 89 ALA A C 1
ATOM 665 O O . ALA A 1 89 ? 14.400 2.090 2.403 1.00 54.84 89 ALA A O 1
ATOM 666 N N . PRO A 1 90 ? 14.138 1.309 0.310 1.00 49.75 90 PRO A N 1
ATOM 667 C CA . PRO A 1 90 ? 13.260 0.203 0.696 1.00 49.75 90 PRO A CA 1
ATOM 668 C C . PRO A 1 90 ? 13.906 -0.641 1.803 1.00 49.75 90 PRO A C 1
ATOM 670 O O . PRO A 1 90 ? 15.069 -1.026 1.692 1.00 49.75 90 PRO A O 1
ATOM 673 N N . GLY A 1 91 ? 13.197 -0.829 2.918 1.00 48.03 91 GLY A N 1
ATOM 674 C CA . GLY A 1 91 ? 13.683 -1.570 4.086 1.00 48.03 91 GLY A CA 1
ATOM 675 C C . GLY A 1 91 ? 14.594 -0.816 5.072 1.00 48.03 91 GLY A C 1
ATOM 676 O O . GLY A 1 91 ? 15.044 -1.433 6.036 1.00 48.03 91 GLY A 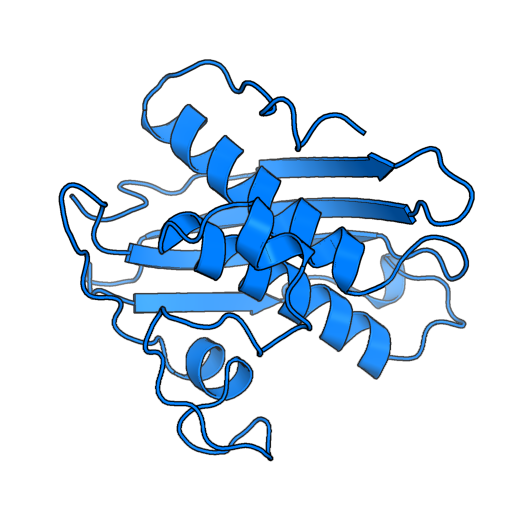O 1
ATOM 677 N N . THR A 1 92 ? 14.874 0.487 4.902 1.00 43.56 92 THR A N 1
ATOM 678 C CA . THR A 1 92 ? 15.843 1.223 5.758 1.00 43.56 92 THR A CA 1
ATOM 679 C C . THR A 1 92 ? 15.259 2.344 6.625 1.00 43.56 92 THR A C 1
ATOM 681 O O . THR A 1 92 ? 16.022 3.176 7.123 1.00 43.56 92 THR A O 1
ATOM 684 N N . VAL A 1 93 ? 13.936 2.418 6.794 1.00 43.56 93 VAL A N 1
ATOM 685 C CA . VAL A 1 93 ? 13.274 3.473 7.590 1.00 43.56 93 VAL A CA 1
ATOM 686 C C . VAL A 1 93 ? 13.794 3.450 9.041 1.00 43.56 93 VAL A C 1
ATOM 688 O O . VAL A 1 93 ? 13.595 2.481 9.777 1.00 43.56 93 VAL A O 1
ATOM 691 N N . ARG A 1 94 ? 14.533 4.497 9.438 1.00 35.59 94 ARG A N 1
ATOM 692 C CA . ARG A 1 94 ? 15.274 4.593 10.708 1.00 35.59 94 ARG A CA 1
ATOM 693 C C . ARG A 1 94 ? 14.405 5.195 11.814 1.00 35.59 94 ARG A C 1
ATOM 695 O O . ARG A 1 94 ? 14.325 6.407 11.943 1.00 35.59 94 ARG A O 1
ATOM 702 N N . GLY A 1 95 ? 13.936 4.359 12.738 1.00 32.94 95 GLY A N 1
ATOM 703 C CA . GLY A 1 95 ? 13.383 4.833 14.018 1.00 32.94 95 GLY A CA 1
ATOM 704 C C . GLY A 1 95 ? 12.124 4.103 14.465 1.00 32.94 95 GLY A C 1
ATOM 705 O O . GLY A 1 95 ? 11.834 4.055 15.657 1.00 32.94 95 GLY A O 1
ATOM 706 N N . HIS A 1 96 ? 11.436 3.439 13.540 1.00 38.09 96 HIS A N 1
ATOM 707 C CA . HIS A 1 96 ? 10.352 2.517 13.854 1.00 38.09 96 HIS A CA 1
ATOM 708 C C . HIS A 1 96 ? 10.936 1.111 14.014 1.00 38.09 96 HIS A C 1
ATOM 710 O O . HIS A 1 96 ? 11.416 0.504 13.060 1.00 38.09 96 HIS A O 1
ATOM 716 N N . ARG A 1 97 ? 10.990 0.609 15.251 1.00 32.06 97 ARG A N 1
ATOM 717 C CA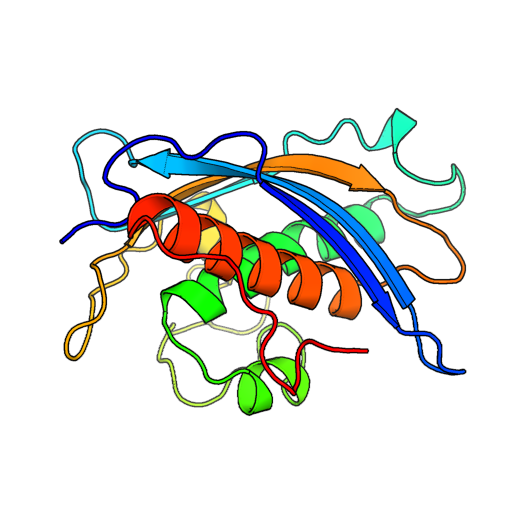 . ARG A 1 97 ? 11.655 -0.655 15.586 1.00 32.06 97 ARG A CA 1
ATOM 718 C C . ARG A 1 97 ? 10.821 -1.856 15.124 1.00 32.06 97 ARG A C 1
ATOM 720 O O . ARG A 1 97 ? 10.220 -2.539 15.942 1.00 32.06 97 ARG A O 1
ATOM 727 N N . PHE A 1 98 ? 10.857 -2.166 13.834 1.00 40.56 98 PHE A N 1
ATOM 728 C CA . PHE A 1 98 ? 10.720 -3.547 13.384 1.00 40.56 98 PHE A CA 1
ATOM 729 C C . PHE A 1 98 ? 12.119 -4.151 13.369 1.00 40.56 98 PHE A C 1
ATOM 731 O O . PHE A 1 98 ? 12.997 -3.700 12.635 1.00 40.56 98 PHE A O 1
ATOM 738 N N . ARG A 1 99 ? 12.396 -5.085 14.285 1.00 30.91 99 ARG A N 1
ATOM 739 C CA . ARG A 1 99 ? 13.736 -5.667 14.393 1.00 30.91 99 ARG A CA 1
ATOM 740 C C . ARG A 1 99 ? 13.918 -6.640 13.241 1.00 30.91 99 ARG A C 1
ATOM 742 O O . ARG A 1 99 ? 13.379 -7.743 13.296 1.00 30.91 99 ARG A O 1
ATOM 749 N N . PHE A 1 100 ? 14.674 -6.205 12.241 1.00 39.44 100 PHE A N 1
ATOM 750 C CA . PHE A 1 100 ? 14.890 -6.974 11.037 1.00 39.44 100 PHE A CA 1
ATOM 751 C C . PHE A 1 100 ? 16.378 -7.293 10.796 1.00 39.44 100 PHE A C 1
ATOM 753 O O . PHE A 1 100 ? 17.160 -6.344 10.682 1.00 39.44 100 PHE A O 1
ATOM 760 N N . PRO A 1 101 ? 16.833 -8.568 10.773 1.00 32.47 101 PRO A N 1
ATOM 761 C CA . PRO A 1 101 ? 18.174 -8.905 10.301 1.00 32.47 101 PRO A CA 1
ATOM 762 C C . PRO A 1 101 ? 18.288 -8.696 8.779 1.00 32.47 101 PRO A C 1
ATOM 764 O O . PRO A 1 101 ? 17.294 -8.831 8.066 1.00 32.47 101 PRO A O 1
ATOM 767 N N . PRO A 1 102 ? 19.485 -8.389 8.253 1.00 35.72 102 PRO A N 1
ATOM 768 C CA . PRO A 1 102 ? 19.706 -8.349 6.816 1.00 35.72 102 PRO A CA 1
ATOM 769 C C . PRO A 1 102 ? 19.814 -9.774 6.257 1.00 35.72 102 PRO A C 1
ATOM 771 O O . PRO A 1 102 ? 20.602 -10.575 6.758 1.00 35.72 102 PRO A O 1
ATOM 774 N N . GLY A 1 103 ? 19.083 -10.045 5.175 1.00 45.31 103 GLY A N 1
ATOM 775 C CA . GLY A 1 103 ? 19.245 -11.246 4.354 1.00 45.31 103 GLY A CA 1
ATOM 776 C C . GLY A 1 103 ? 18.185 -12.322 4.595 1.00 45.31 103 GLY A C 1
ATOM 777 O O . GLY A 1 103 ? 17.889 -12.661 5.733 1.00 45.31 103 GLY A O 1
ATOM 778 N N . ASP A 1 104 ? 17.674 -12.851 3.482 1.00 46.12 104 ASP A N 1
ATOM 779 C CA . ASP A 1 104 ? 16.613 -13.853 3.300 1.00 46.12 104 ASP A CA 1
ATOM 780 C C . ASP A 1 104 ? 15.160 -13.413 3.539 1.00 46.12 104 ASP A C 1
ATOM 782 O O . ASP A 1 104 ? 14.743 -13.046 4.636 1.00 46.12 104 ASP A O 1
ATOM 786 N N . ALA A 1 105 ? 14.339 -13.528 2.489 1.00 50.44 105 ALA A N 1
ATOM 787 C CA . ALA A 1 105 ? 12.904 -13.233 2.524 1.00 50.44 105 ALA A CA 1
ATOM 788 C C . ALA A 1 105 ? 12.136 -14.104 3.543 1.00 50.44 105 ALA A C 1
ATOM 790 O O . ALA A 1 105 ? 11.109 -13.673 4.063 1.00 50.44 105 ALA A O 1
ATOM 791 N N . ASP A 1 106 ? 12.678 -15.277 3.886 1.00 48.22 106 ASP A N 1
ATOM 792 C CA . ASP A 1 106 ? 12.132 -16.185 4.900 1.00 48.22 106 ASP A CA 1
ATOM 793 C C . ASP A 1 106 ? 12.746 -15.986 6.297 1.00 48.22 106 ASP A C 1
ATOM 795 O O . ASP A 1 106 ? 12.227 -16.516 7.289 1.00 48.22 106 ASP A O 1
ATOM 799 N N . ALA A 1 107 ? 13.826 -15.205 6.414 1.00 43.19 107 ALA A N 1
ATOM 800 C CA . ALA A 1 107 ? 14.523 -15.014 7.676 1.00 43.19 107 ALA A CA 1
ATOM 801 C C . ALA A 1 107 ? 13.632 -14.276 8.691 1.00 43.19 107 ALA A C 1
ATOM 803 O O . ALA A 1 107 ? 13.058 -13.229 8.373 1.00 43.19 107 ALA A O 1
ATOM 804 N N . PRO A 1 108 ? 13.519 -14.787 9.933 1.00 39.12 108 PRO A N 1
ATOM 805 C CA . PRO A 1 108 ? 12.794 -14.121 11.001 1.00 39.12 108 PRO A CA 1
ATOM 806 C C . PRO A 1 108 ? 13.209 -12.664 11.153 1.00 39.12 108 PRO A C 1
ATOM 808 O O . PRO A 1 108 ? 14.339 -12.351 11.525 1.00 39.12 108 PRO A O 1
ATOM 811 N N . GLY A 1 109 ? 12.254 -11.783 10.876 1.00 36.22 109 GLY A N 1
ATOM 812 C CA . GLY A 1 109 ? 12.487 -10.355 10.851 1.00 36.22 109 GLY A CA 1
ATOM 813 C C . GLY A 1 109 ? 12.978 -9.825 9.501 1.00 36.22 109 GLY A C 1
ATOM 814 O O . GLY A 1 109 ? 13.875 -9.016 9.454 1.00 36.22 109 GLY A O 1
ATOM 815 N N . THR A 1 110 ? 12.389 -10.167 8.376 1.00 45.50 110 THR A N 1
ATOM 816 C CA . THR A 1 110 ? 12.418 -9.271 7.207 1.00 45.50 110 THR A CA 1
ATOM 817 C C . THR A 1 110 ? 11.034 -8.683 6.984 1.00 45.50 110 THR A C 1
ATOM 819 O O . THR A 1 110 ? 10.061 -9.156 7.573 1.00 45.50 110 THR A O 1
ATOM 822 N N . PHE A 1 111 ? 10.913 -7.645 6.152 1.00 50.19 111 PHE A N 1
ATOM 823 C CA . PHE A 1 111 ? 9.595 -7.156 5.742 1.00 50.19 111 PHE A CA 1
ATOM 824 C C . PHE A 1 111 ? 8.789 -8.282 5.063 1.00 50.19 111 PHE A C 1
ATOM 826 O O . PHE A 1 111 ? 7.649 -8.516 5.443 1.00 50.19 111 PHE A O 1
ATOM 833 N N . ALA A 1 112 ? 9.414 -9.077 4.186 1.00 50.69 112 ALA A N 1
ATOM 834 C CA . ALA A 1 112 ? 8.804 -10.265 3.580 1.00 50.69 112 ALA A CA 1
ATOM 835 C C . ALA A 1 112 ? 8.359 -11.317 4.623 1.00 50.69 112 ALA A C 1
ATOM 837 O O . ALA A 1 112 ? 7.216 -11.774 4.586 1.00 50.69 112 ALA A O 1
ATOM 838 N N . HIS A 1 113 ? 9.193 -11.622 5.626 1.00 48.56 113 HIS A N 1
ATOM 839 C CA . HIS A 1 113 ? 8.802 -12.485 6.750 1.00 48.56 113 HIS A CA 1
ATOM 840 C C . HIS A 1 113 ? 7.652 -11.883 7.570 1.00 48.56 113 HIS A C 1
ATOM 842 O O . HIS A 1 113 ? 6.786 -12.604 8.067 1.00 48.56 113 HIS A O 1
ATOM 848 N N . ALA A 1 114 ? 7.635 -10.557 7.727 1.00 52.44 114 ALA A N 1
ATOM 849 C CA . ALA A 1 114 ? 6.605 -9.850 8.467 1.00 52.44 114 ALA A CA 1
ATOM 850 C C . ALA A 1 114 ? 5.236 -9.930 7.778 1.00 52.44 114 ALA A C 1
ATOM 852 O O . ALA A 1 114 ? 4.228 -10.173 8.446 1.00 52.44 114 ALA A O 1
ATOM 853 N N . LEU A 1 115 ? 5.225 -9.785 6.449 1.00 53.16 115 LEU A N 1
ATOM 854 C CA . LEU A 1 115 ? 4.044 -9.975 5.608 1.00 53.16 115 LEU A CA 1
ATOM 855 C C . LEU A 1 115 ? 3.523 -11.412 5.680 1.00 53.16 115 LEU A C 1
ATOM 857 O O . LEU A 1 115 ? 2.321 -11.617 5.833 1.00 53.16 115 LEU A O 1
ATOM 861 N N . ALA A 1 116 ? 4.427 -12.394 5.620 1.00 51.56 116 ALA A N 1
ATOM 862 C CA . ALA A 1 116 ? 4.084 -13.814 5.605 1.00 51.56 116 ALA A CA 1
ATOM 863 C C . ALA A 1 116 ? 3.517 -14.334 6.941 1.00 51.56 116 ALA A C 1
ATOM 865 O O . ALA A 1 116 ? 2.861 -15.374 6.968 1.00 51.56 116 ALA A O 1
ATOM 866 N N . ARG A 1 117 ? 3.789 -13.650 8.063 1.00 50.12 117 ARG A N 1
ATOM 867 C CA . ARG A 1 117 ? 3.485 -14.144 9.422 1.00 50.12 117 ARG A CA 1
ATOM 868 C C . ARG A 1 117 ? 2.475 -13.307 10.203 1.00 50.12 117 ARG A C 1
ATOM 870 O O . ARG A 1 117 ? 2.129 -13.712 11.309 1.00 50.12 117 ARG A O 1
ATOM 877 N N . GLY A 1 118 ? 2.010 -12.177 9.666 1.00 48.25 118 GLY A N 1
ATOM 878 C CA . GLY A 1 118 ? 1.081 -11.299 10.377 1.00 48.25 118 GLY A CA 1
ATOM 879 C C . GLY A 1 118 ? 1.743 -10.637 11.586 1.00 48.25 118 GLY A C 1
ATOM 880 O O . GLY A 1 118 ? 1.479 -11.016 12.724 1.00 48.25 118 GLY A O 1
ATOM 881 N N . VAL A 1 119 ? 2.644 -9.671 11.371 1.00 53.25 119 VAL A N 1
ATOM 882 C CA . VAL A 1 119 ? 3.378 -9.049 12.493 1.00 53.25 119 VAL A CA 1
ATOM 883 C C . VAL A 1 119 ? 2.446 -8.231 13.379 1.00 53.25 119 VAL A C 1
ATOM 885 O O . VAL A 1 119 ? 1.799 -7.320 12.862 1.00 53.25 119 VAL A O 1
ATOM 888 N N . PRO A 1 120 ? 2.415 -8.475 14.703 1.00 49.84 120 PRO A N 1
ATOM 889 C CA . PRO A 1 120 ? 1.623 -7.673 15.622 1.00 49.84 120 PRO A CA 1
ATOM 890 C C . PRO A 1 120 ? 2.174 -6.248 15.685 1.00 49.84 120 PRO A C 1
ATOM 892 O O . PRO A 1 120 ? 3.310 -6.013 16.101 1.00 49.84 120 PRO A O 1
ATOM 895 N N . LEU A 1 121 ? 1.350 -5.287 15.272 1.00 54.66 121 LEU A N 1
ATOM 896 C CA . LEU A 1 121 ? 1.660 -3.863 15.321 1.00 54.66 121 LEU A CA 1
ATOM 897 C C . LEU A 1 121 ? 0.980 -3.257 16.542 1.00 54.66 121 LEU A C 1
ATOM 899 O O . LEU A 1 121 ? -0.230 -3.026 16.552 1.00 54.66 121 LEU A O 1
ATOM 903 N N . LEU A 1 122 ? 1.764 -3.028 17.593 1.00 48.72 122 LEU A N 1
ATOM 904 C CA . LEU A 1 122 ? 1.304 -2.296 18.766 1.00 48.72 122 LEU A CA 1
ATOM 905 C C . LEU A 1 122 ? 1.217 -0.809 18.398 1.00 48.72 122 LEU A C 1
ATOM 907 O O . LEU A 1 122 ? 2.180 -0.236 17.890 1.00 48.72 122 LEU A O 1
ATOM 911 N N . GLY A 1 123 ? 0.050 -0.199 18.602 1.00 49.75 123 GLY A N 1
ATOM 912 C CA . GLY A 1 123 ? -0.129 1.236 18.390 1.00 49.75 123 GLY A CA 1
ATOM 913 C C . GLY A 1 123 ? 0.597 2.047 19.467 1.00 49.75 123 GLY A C 1
ATOM 914 O O . GLY A 1 123 ? 0.594 1.668 20.635 1.00 49.75 123 GLY A O 1
ATOM 915 N N . GLU A 1 124 ? 1.174 3.180 19.077 1.00 46.66 124 GLU A N 1
ATOM 916 C CA . GLU A 1 124 ? 1.706 4.222 19.967 1.00 46.66 124 GLU A CA 1
ATOM 917 C C . GLU A 1 124 ? 0.859 5.495 19.802 1.00 46.66 124 GLU A C 1
ATOM 919 O O . GLU A 1 124 ? 0.425 5.787 18.687 1.00 46.66 124 GLU A O 1
ATOM 924 N N . ALA A 1 125 ? 0.660 6.246 20.895 1.00 43.38 125 ALA A N 1
ATOM 925 C CA . ALA A 1 125 ? 0.128 7.620 20.946 1.00 43.38 125 ALA A CA 1
ATOM 926 C C . ALA A 1 125 ? -1.003 7.950 19.939 1.00 43.38 125 ALA A C 1
ATOM 928 O O . ALA A 1 125 ? -0.748 8.475 18.856 1.00 43.38 125 ALA A O 1
ATOM 929 N N . ASP A 1 126 ? -2.259 7.666 20.306 1.00 47.72 126 ASP A N 1
ATOM 930 C CA . ASP A 1 126 ? -3.476 7.982 19.527 1.00 47.72 126 ASP A CA 1
ATOM 931 C C . ASP A 1 126 ? -3.569 7.371 18.115 1.00 47.72 126 ASP A C 1
ATOM 933 O O . ASP A 1 126 ? -4.532 7.629 17.387 1.00 47.72 126 ASP A O 1
ATOM 937 N N . ARG A 1 127 ? -2.632 6.501 17.713 1.00 53.44 127 ARG A N 1
ATOM 938 C CA . ARG A 1 127 ? -2.745 5.760 16.450 1.00 53.44 127 ARG A CA 1
ATOM 939 C C . ARG A 1 127 ? -3.601 4.498 16.609 1.00 53.44 127 ARG A C 1
ATOM 941 O O . ARG A 1 127 ? -3.535 3.830 17.646 1.00 53.44 127 ARG A O 1
ATOM 948 N N . PRO A 1 128 ? -4.403 4.127 15.593 1.00 52.78 128 PRO A N 1
ATOM 949 C CA . PRO A 1 128 ? -5.141 2.872 15.611 1.00 52.78 128 PRO A CA 1
ATOM 950 C C . PRO A 1 128 ? -4.187 1.679 15.741 1.00 52.78 128 PRO A C 1
ATOM 952 O O . PRO A 1 128 ? -3.154 1.632 15.077 1.00 52.78 128 PRO A O 1
ATOM 955 N N . LEU A 1 129 ? -4.563 0.690 16.553 1.00 64.31 129 LEU A N 1
ATOM 956 C CA . LEU A 1 129 ? -3.956 -0.639 16.480 1.00 64.31 129 LEU A CA 1
ATOM 957 C C . LEU A 1 129 ? -4.230 -1.179 15.071 1.00 64.31 129 LEU A C 1
ATOM 959 O O . LEU A 1 129 ? -5.359 -1.100 14.585 1.00 64.31 129 LEU A O 1
ATOM 963 N N . ILE A 1 130 ? -3.217 -1.690 14.384 1.00 70.81 130 ILE A N 1
ATOM 964 C CA . ILE A 1 130 ? -3.403 -2.191 13.021 1.00 70.81 130 ILE A CA 1
ATOM 965 C C . ILE A 1 130 ? -3.771 -3.666 13.127 1.00 70.81 130 ILE A C 1
ATOM 967 O O . ILE A 1 130 ? -3.041 -4.437 13.741 1.00 70.81 130 ILE A O 1
ATOM 971 N N . ALA A 1 131 ? -4.910 -4.038 12.554 1.00 75.69 131 ALA A N 1
ATOM 972 C CA . ALA A 1 131 ? -5.359 -5.416 12.388 1.00 75.69 131 ALA A CA 1
ATOM 973 C C . ALA A 1 131 ? -5.910 -5.542 10.974 1.00 75.69 131 ALA A C 1
ATOM 975 O O . ALA A 1 131 ? -7.118 -5.650 10.767 1.00 75.69 131 ALA A O 1
ATOM 976 N N . THR A 1 132 ? -5.021 -5.419 9.991 1.00 84.25 132 THR A N 1
ATOM 977 C CA . THR A 1 132 ? -5.418 -5.301 8.590 1.00 84.25 132 THR A CA 1
ATOM 978 C C . THR A 1 132 ? -4.773 -6.378 7.739 1.00 84.25 132 THR A C 1
ATOM 980 O O . THR A 1 132 ? -3.562 -6.589 7.776 1.00 84.25 132 THR A O 1
ATOM 983 N N . ARG A 1 133 ? -5.593 -7.004 6.902 1.00 87.25 133 ARG A N 1
ATOM 984 C CA . ARG A 1 133 ? -5.152 -7.671 5.685 1.00 87.25 133 ARG A CA 1
ATOM 985 C C . ARG A 1 133 ? -5.288 -6.696 4.525 1.00 87.25 133 ARG A C 1
ATOM 987 O O . ARG A 1 133 ? -6.328 -6.065 4.350 1.00 87.25 133 ARG A O 1
ATOM 994 N N . VAL A 1 134 ? -4.235 -6.554 3.743 1.00 90.25 134 VAL A N 1
ATOM 995 C CA . VAL A 1 134 ? -4.156 -5.670 2.585 1.00 90.25 134 VAL A CA 1
ATOM 996 C C . VAL A 1 134 ? -4.061 -6.545 1.354 1.00 90.25 134 VAL A C 1
ATOM 998 O O . VAL A 1 134 ? -3.115 -7.308 1.213 1.00 90.25 134 VAL A O 1
ATOM 1001 N N . VAL A 1 135 ? -5.042 -6.450 0.464 1.00 92.00 135 VAL A N 1
ATOM 1002 C CA . VAL A 1 135 ? -5.084 -7.273 -0.746 1.00 92.00 135 VAL A CA 1
ATOM 1003 C C . VAL A 1 135 ? -4.834 -6.386 -1.953 1.00 92.00 135 VAL A C 1
ATOM 1005 O O . VAL A 1 135 ? -5.684 -5.562 -2.307 1.00 92.00 135 VAL A O 1
ATOM 1008 N N . LEU A 1 136 ? -3.682 -6.551 -2.599 1.00 93.12 136 LEU A N 1
ATOM 1009 C CA . LEU A 1 136 ? -3.395 -5.909 -3.875 1.00 93.12 136 LEU A CA 1
ATOM 1010 C C . LEU A 1 136 ? -4.173 -6.649 -4.968 1.00 93.12 136 LEU A C 1
ATOM 1012 O O . LEU A 1 136 ? -3.885 -7.790 -5.303 1.00 93.12 136 LEU A O 1
ATOM 1016 N N . ARG A 1 137 ? -5.222 -6.012 -5.493 1.00 94.62 137 ARG A N 1
ATOM 1017 C CA . ARG A 1 137 ? -6.160 -6.616 -6.458 1.00 94.62 137 ARG A CA 1
ATOM 1018 C C . ARG A 1 137 ? -5.769 -6.368 -7.904 1.00 94.62 137 ARG A C 1
ATOM 1020 O O . ARG A 1 137 ? -6.139 -7.132 -8.788 1.00 94.62 137 ARG A O 1
ATOM 1027 N N . ARG A 1 138 ? -5.148 -5.220 -8.156 1.00 93.00 138 ARG A N 1
ATOM 1028 C CA . ARG A 1 138 ? -4.676 -4.801 -9.474 1.00 93.00 138 ARG A CA 1
ATOM 1029 C C . ARG A 1 138 ? -3.425 -3.969 -9.298 1.00 93.00 138 ARG A C 1
ATOM 1031 O O . ARG A 1 138 ? -3.377 -3.139 -8.393 1.00 93.00 138 ARG A O 1
ATOM 1038 N N . ALA A 1 139 ? -2.501 -4.143 -10.221 1.00 92.62 139 ALA A N 1
ATOM 1039 C CA . ALA A 1 139 ? -1.370 -3.266 -10.435 1.00 92.62 139 ALA A CA 1
ATOM 1040 C C . ALA A 1 139 ? -1.130 -3.134 -11.944 1.00 92.62 139 ALA A C 1
ATOM 1042 O O . ALA A 1 139 ? -1.554 -4.007 -12.706 1.00 92.62 139 ALA A O 1
ATOM 1043 N N . ARG A 1 140 ? -0.499 -2.046 -12.382 1.00 90.94 140 ARG A N 1
ATOM 1044 C CA . ARG A 1 140 ? 0.052 -1.914 -13.735 1.00 90.94 140 ARG A CA 1
ATOM 1045 C C . ARG A 1 140 ? 1.509 -1.503 -13.665 1.00 90.94 140 ARG A C 1
ATOM 1047 O O . ARG A 1 140 ? 1.813 -0.539 -12.965 1.00 90.94 140 ARG A O 1
ATOM 1054 N N . HIS A 1 141 ? 2.354 -2.208 -14.408 1.00 89.56 141 HIS A N 1
ATOM 1055 C CA . HIS A 1 141 ? 3.782 -1.933 -14.521 1.00 89.56 141 HIS A CA 1
ATOM 1056 C C . HIS A 1 141 ? 4.144 -1.510 -15.950 1.00 89.56 141 HIS A C 1
ATOM 1058 O O . HIS A 1 141 ? 3.706 -2.146 -16.906 1.00 89.56 141 HIS A O 1
ATOM 1064 N N . SER A 1 142 ? 4.950 -0.458 -16.086 1.00 85.50 142 SER A N 1
ATOM 1065 C CA . SER A 1 142 ? 5.571 0.008 -17.333 1.00 85.50 142 SER A CA 1
ATOM 1066 C C . SER A 1 142 ? 7.088 -0.133 -17.232 1.00 85.50 142 SER A C 1
ATOM 1068 O O . SER A 1 142 ? 7.671 0.380 -16.283 1.00 85.50 142 SER A O 1
ATOM 1070 N N . ILE A 1 143 ? 7.749 -0.745 -18.218 1.00 82.81 143 ILE A N 1
ATOM 1071 C CA . ILE A 1 143 ? 9.222 -0.901 -18.216 1.00 82.81 143 ILE A CA 1
ATOM 1072 C C . ILE A 1 143 ? 9.992 0.431 -18.160 1.00 82.81 143 ILE A C 1
ATOM 1074 O O . ILE A 1 143 ? 11.179 0.439 -17.854 1.00 82.81 143 ILE A O 1
ATOM 1078 N N . ILE A 1 144 ? 9.350 1.551 -18.509 1.00 82.31 144 ILE A N 1
ATOM 1079 C CA . ILE A 1 144 ? 10.003 2.867 -18.568 1.00 82.31 144 ILE A CA 1
ATOM 1080 C C . ILE A 1 144 ? 9.823 3.622 -17.250 1.00 82.31 144 ILE A C 1
ATOM 1082 O O . ILE A 1 144 ? 10.763 4.224 -16.737 1.00 82.31 144 ILE A O 1
ATOM 1086 N N . ASP A 1 145 ? 8.602 3.602 -16.716 1.00 84.94 145 ASP A N 1
ATOM 1087 C CA . ASP A 1 145 ? 8.170 4.554 -15.689 1.00 84.94 145 ASP A CA 1
ATOM 1088 C C . ASP A 1 145 ? 7.820 3.888 -14.356 1.00 84.94 145 ASP A C 1
ATOM 1090 O O . ASP A 1 145 ? 7.470 4.573 -13.393 1.00 84.94 145 ASP A O 1
ATOM 1094 N N . SER A 1 146 ? 7.858 2.563 -14.278 1.00 87.75 146 SER A N 1
ATOM 1095 C CA . SER A 1 146 ? 7.539 1.829 -13.063 1.00 87.75 146 SER A CA 1
ATOM 1096 C C . SER A 1 146 ? 8.806 1.310 -12.395 1.00 87.75 146 SER A C 1
ATOM 1098 O O . SER A 1 146 ? 9.734 0.856 -13.044 1.00 87.75 146 SER A O 1
ATOM 1100 N N . PHE A 1 147 ? 8.853 1.458 -11.075 1.00 87.69 147 PHE A N 1
ATOM 1101 C CA . PHE A 1 147 ? 9.914 0.949 -10.212 1.00 87.69 147 PHE A CA 1
ATOM 1102 C C . PHE A 1 147 ? 9.390 0.892 -8.767 1.00 87.69 147 PHE A C 1
ATOM 1104 O O . PHE A 1 147 ? 8.448 1.624 -8.430 1.00 87.69 147 PHE A O 1
ATOM 1111 N N . PRO A 1 148 ? 9.998 0.109 -7.859 1.00 88.06 148 PRO A N 1
ATOM 1112 C CA . PRO A 1 148 ? 9.453 -0.114 -6.514 1.00 88.06 148 PRO A CA 1
ATOM 1113 C C . PRO A 1 148 ? 9.117 1.177 -5.748 1.00 88.06 148 PRO A C 1
ATOM 1115 O O . PRO A 1 148 ? 8.081 1.294 -5.093 1.00 88.06 148 PRO A O 1
ATOM 1118 N N . GLY A 1 149 ? 9.933 2.222 -5.909 1.00 86.38 149 GLY A N 1
ATOM 1119 C CA . GLY A 1 149 ? 9.710 3.522 -5.276 1.00 86.38 149 GLY A CA 1
ATOM 1120 C C . GLY A 1 149 ? 8.353 4.172 -5.590 1.00 86.38 149 GLY A C 1
ATOM 1121 O O . GLY A 1 149 ? 7.761 4.774 -4.691 1.00 86.38 149 GLY A O 1
ATOM 1122 N N . VAL A 1 150 ? 7.824 4.060 -6.816 1.00 89.44 150 VAL A N 1
ATOM 1123 C CA . VAL A 1 150 ? 6.504 4.633 -7.159 1.00 89.44 150 VAL A CA 1
ATOM 1124 C C . VAL A 1 150 ? 5.347 3.784 -6.641 1.00 89.44 150 VAL A C 1
ATOM 1126 O O . VAL A 1 150 ? 4.346 4.343 -6.189 1.00 89.44 150 VAL A O 1
ATOM 1129 N N . PHE A 1 151 ? 5.509 2.462 -6.583 1.00 92.06 151 PHE A N 1
ATOM 1130 C CA . PHE A 1 151 ? 4.535 1.564 -5.958 1.00 92.06 151 PHE A CA 1
ATOM 1131 C C . PHE A 1 151 ? 4.450 1.759 -4.447 1.00 92.06 151 PHE A C 1
ATOM 1133 O O . PHE A 1 151 ? 3.350 1.798 -3.895 1.00 92.06 151 PHE A O 1
ATOM 1140 N N . ARG A 1 152 ? 5.582 2.018 -3.782 1.00 90.06 152 ARG A N 1
ATOM 1141 C CA . ARG A 1 152 ? 5.601 2.405 -2.365 1.00 90.06 152 ARG A CA 1
ATOM 1142 C C . ARG A 1 152 ? 4.795 3.663 -2.093 1.00 90.06 152 ARG A C 1
ATOM 1144 O O . ARG A 1 152 ? 3.992 3.717 -1.161 1.00 90.06 152 ARG A O 1
ATOM 1151 N N . ARG A 1 153 ? 4.947 4.678 -2.944 1.00 90.81 153 ARG A N 1
ATOM 1152 C CA . ARG A 1 153 ? 4.150 5.910 -2.851 1.00 90.81 153 ARG A CA 1
ATOM 1153 C C . ARG A 1 153 ? 2.671 5.649 -3.133 1.00 90.81 153 ARG A C 1
ATOM 1155 O O . ARG A 1 153 ? 1.815 6.225 -2.462 1.00 90.81 153 ARG A O 1
ATOM 1162 N N . ALA A 1 154 ? 2.358 4.751 -4.064 1.00 93.19 154 ALA A N 1
ATOM 1163 C CA . ALA A 1 154 ? 0.984 4.345 -4.322 1.00 93.19 154 ALA A CA 1
ATOM 1164 C C . ALA A 1 154 ? 0.355 3.628 -3.109 1.00 93.19 154 ALA A C 1
ATOM 1166 O O . ALA A 1 154 ? -0.775 3.944 -2.735 1.00 93.19 154 ALA A O 1
ATOM 1167 N N . GLY A 1 155 ? 1.104 2.748 -2.435 1.00 93.31 155 GLY A N 1
ATOM 1168 C CA . GLY A 1 155 ? 0.702 2.113 -1.175 1.00 93.31 155 GLY A CA 1
ATOM 1169 C C . GLY A 1 155 ? 0.419 3.126 -0.063 1.00 93.31 155 GLY A C 1
ATOM 1170 O O . GLY A 1 155 ? -0.625 3.063 0.589 1.00 93.31 155 GLY A O 1
ATOM 1171 N N . HIS A 1 156 ? 1.279 4.136 0.083 1.00 90.94 156 HIS A N 1
ATOM 1172 C CA . HIS A 1 156 ? 1.044 5.248 1.009 1.00 90.94 156 HIS A CA 1
ATOM 1173 C C . HIS A 1 156 ? -0.273 5.980 0.740 1.00 90.94 156 HIS A C 1
ATOM 1175 O O . HIS A 1 156 ? -1.110 6.143 1.633 1.00 90.94 156 HIS A O 1
ATOM 1181 N N . GLN A 1 157 ? -0.490 6.393 -0.510 1.00 92.94 157 GLN A N 1
ATOM 1182 C CA . GLN A 1 157 ? -1.722 7.076 -0.892 1.00 92.94 157 GLN A CA 1
ATOM 1183 C C . GLN A 1 157 ? -2.950 6.178 -0.695 1.00 92.94 157 GLN A C 1
ATOM 1185 O O . GLN A 1 157 ? -3.997 6.671 -0.270 1.00 92.94 157 GLN A O 1
ATOM 1190 N N . ALA A 1 158 ? -2.832 4.869 -0.942 1.00 95.25 158 ALA A N 1
ATOM 1191 C CA . ALA A 1 158 ? -3.917 3.916 -0.731 1.00 95.25 158 ALA A CA 1
ATOM 1192 C C . ALA A 1 158 ? -4.306 3.844 0.752 1.00 95.25 158 ALA A C 1
ATOM 1194 O O . ALA A 1 158 ? -5.487 3.970 1.078 1.00 95.25 158 ALA A O 1
ATOM 1195 N N . ALA A 1 159 ? -3.328 3.738 1.656 1.00 92.12 159 ALA A N 1
ATOM 1196 C CA . ALA A 1 159 ? -3.569 3.733 3.097 1.00 92.12 159 ALA A CA 1
ATOM 1197 C C . ALA A 1 159 ? -4.258 5.023 3.568 1.00 92.12 159 ALA A C 1
ATOM 1199 O O . ALA A 1 159 ? -5.294 4.967 4.230 1.00 92.12 159 ALA A O 1
ATOM 1200 N N . ARG A 1 160 ? -3.763 6.194 3.147 1.00 90.00 160 ARG A N 1
ATOM 1201 C CA . ARG A 1 160 ? -4.396 7.486 3.473 1.00 90.00 160 ARG A CA 1
ATOM 1202 C C . ARG A 1 160 ? -5.830 7.572 2.972 1.00 90.00 160 ARG A C 1
ATOM 1204 O O . ARG A 1 160 ? -6.714 8.025 3.691 1.00 90.00 160 ARG A O 1
ATOM 1211 N N . LYS A 1 161 ? -6.076 7.120 1.744 1.00 93.12 161 LYS A N 1
ATOM 1212 C CA . LYS A 1 161 ? -7.408 7.124 1.135 1.00 93.12 161 LYS A CA 1
ATOM 1213 C C . LYS A 1 161 ? -8.359 6.169 1.858 1.00 93.12 161 LYS A C 1
ATOM 1215 O O . LYS A 1 161 ? -9.541 6.481 1.986 1.00 93.12 161 LYS A O 1
ATOM 1220 N N . ALA A 1 162 ? -7.858 5.040 2.360 1.00 92.81 162 ALA A N 1
ATOM 1221 C CA . ALA A 1 162 ? -8.625 4.112 3.184 1.00 92.81 162 ALA A CA 1
ATOM 1222 C C . ALA A 1 162 ? -8.959 4.689 4.571 1.00 92.81 162 ALA A C 1
ATOM 1224 O O . ALA A 1 162 ? -10.104 4.566 5.008 1.00 92.81 162 ALA A O 1
ATOM 1225 N N . ILE A 1 163 ? -8.008 5.372 5.218 1.00 87.94 163 ILE A N 1
ATOM 1226 C CA . ILE A 1 163 ? -8.239 6.119 6.466 1.00 87.94 163 ILE A CA 1
ATOM 1227 C C . ILE A 1 163 ? -9.327 7.174 6.249 1.00 87.94 163 ILE A C 1
ATOM 1229 O O . ILE A 1 163 ? -10.356 7.125 6.912 1.00 87.94 163 ILE A O 1
ATOM 1233 N N . SER A 1 164 ? -9.188 8.040 5.235 1.00 87.44 164 SER A N 1
ATOM 1234 C CA . SER A 1 164 ? -10.193 9.075 4.944 1.00 87.44 164 SER A CA 1
ATOM 1235 C C . SER A 1 164 ? -11.593 8.489 4.724 1.00 87.44 164 SER A C 1
ATOM 1237 O O . SER A 1 164 ? -12.570 9.007 5.253 1.00 87.44 164 SER A O 1
ATOM 1239 N N . ARG A 1 165 ? -11.708 7.365 4.001 1.00 89.25 165 ARG A N 1
ATOM 1240 C CA . ARG A 1 165 ? -12.993 6.664 3.810 1.00 89.25 165 ARG A CA 1
ATOM 1241 C C . ARG A 1 165 ? -13.572 6.095 5.107 1.00 89.25 165 ARG A C 1
ATOM 1243 O O . ARG A 1 165 ? -14.792 6.011 5.229 1.00 89.25 165 ARG A O 1
ATOM 1250 N N . THR A 1 166 ? -12.717 5.667 6.030 1.00 86.25 166 THR A N 1
ATOM 1251 C CA . THR A 1 166 ? -13.120 5.107 7.326 1.00 86.25 166 THR A CA 1
ATOM 1252 C C . THR A 1 166 ? -13.624 6.206 8.254 1.00 86.25 166 THR A C 1
ATOM 1254 O O . THR A 1 166 ? -14.681 6.046 8.859 1.00 86.25 166 THR A O 1
ATOM 1257 N N . ASP A 1 167 ? -12.926 7.340 8.272 1.00 83.00 167 ASP A N 1
ATOM 1258 C CA . ASP A 1 167 ? -13.243 8.502 9.107 1.00 83.00 167 ASP A CA 1
ATOM 1259 C C . ASP A 1 167 ? -14.378 9.367 8.527 1.00 83.00 167 ASP A C 1
ATOM 1261 O O . ASP A 1 167 ? -14.805 10.341 9.142 1.00 83.00 167 ASP A O 1
ATOM 1265 N N . GLY A 1 168 ? -14.867 9.041 7.324 1.00 81.06 168 GLY A N 1
ATOM 1266 C CA . GLY A 1 168 ? -15.873 9.838 6.615 1.00 81.06 168 GLY A CA 1
ATOM 1267 C C . GLY A 1 168 ? -15.346 11.189 6.117 1.00 81.06 168 GLY A C 1
ATOM 1268 O O . GLY A 1 168 ? -16.131 12.096 5.845 1.00 81.06 168 GLY A O 1
ATOM 1269 N N . LEU A 1 169 ? -14.026 11.333 5.990 1.00 79.00 169 LEU A N 1
ATOM 1270 C CA . LEU A 1 169 ? -13.355 12.562 5.583 1.00 79.00 169 LEU A CA 1
ATOM 1271 C C . LEU A 1 169 ? -13.094 12.594 4.067 1.00 79.00 169 LEU A C 1
ATOM 1273 O O . LEU A 1 169 ? -12.816 11.557 3.452 1.00 79.00 169 LEU A O 1
ATOM 1277 N N . PRO A 1 170 ? -13.123 13.782 3.433 1.00 77.00 170 PRO A N 1
ATOM 1278 C CA . PRO A 1 170 ? -12.690 13.922 2.052 1.00 77.00 170 PRO A CA 1
ATOM 1279 C C . PRO A 1 170 ? -11.196 13.605 1.936 1.00 77.00 170 PRO A C 1
ATOM 1281 O O . PRO A 1 170 ? -10.364 14.112 2.692 1.00 77.00 170 PRO A O 1
ATOM 1284 N N . PHE A 1 171 ? -10.837 12.780 0.954 1.00 77.88 171 PHE A N 1
ATOM 1285 C CA . PHE A 1 171 ? -9.435 12.492 0.684 1.00 77.88 171 PHE A CA 1
ATOM 1286 C C . PHE A 1 171 ? -8.747 13.733 0.113 1.00 77.88 171 PHE A C 1
ATOM 1288 O O . PHE A 1 171 ? -9.108 14.214 -0.961 1.00 77.88 171 PHE A O 1
ATOM 1295 N N . THR A 1 172 ? -7.725 14.213 0.816 1.00 74.75 172 THR A N 1
ATOM 1296 C CA . THR A 1 172 ? -6.861 15.301 0.357 1.00 74.75 172 THR A CA 1
ATOM 1297 C C . THR A 1 172 ? -5.432 14.790 0.259 1.00 74.75 172 THR A C 1
ATOM 1299 O O . THR A 1 172 ? -4.882 14.279 1.237 1.00 74.75 172 THR A O 1
ATOM 1302 N N . LEU A 1 173 ? -4.830 14.936 -0.923 1.00 67.38 173 LEU A N 1
ATOM 1303 C CA . LEU A 1 173 ? -3.399 14.705 -1.112 1.00 67.38 173 LEU A CA 1
ATOM 1304 C C . LEU A 1 173 ? -2.621 15.705 -0.257 1.00 67.38 173 LEU A C 1
ATOM 1306 O O . LEU A 1 173 ? -2.894 16.909 -0.329 1.00 67.38 173 LEU A O 1
ATOM 1310 N N . ALA A 1 174 ? -1.658 15.228 0.535 1.00 64.44 174 ALA A N 1
ATOM 1311 C CA . ALA A 1 174 ? -0.770 16.138 1.240 1.00 64.44 174 ALA A CA 1
ATOM 1312 C C . ALA A 1 174 ? 0.059 16.951 0.227 1.00 64.44 174 ALA A C 1
ATOM 1314 O O . ALA A 1 174 ? 0.257 16.505 -0.905 1.00 64.44 174 ALA A O 1
ATOM 1315 N N . PRO A 1 175 ? 0.592 18.124 0.609 1.00 55.69 175 PRO A N 1
ATOM 1316 C CA . PRO A 1 175 ? 1.441 18.927 -0.272 1.00 55.69 175 PRO A CA 1
ATOM 1317 C C . PRO A 1 175 ? 2.629 18.153 -0.871 1.00 55.69 175 PRO A C 1
ATOM 1319 O O . PRO A 1 175 ? 3.027 18.450 -1.987 1.00 55.69 175 PRO A O 1
ATOM 1322 N N . GLY A 1 176 ? 3.151 17.138 -0.166 1.00 57.72 176 GLY A N 1
ATOM 1323 C CA . GLY A 1 176 ? 4.213 16.244 -0.656 1.00 57.72 176 GLY A CA 1
ATOM 1324 C C . GLY A 1 176 ? 3.740 15.045 -1.491 1.00 57.72 176 GLY A C 1
ATOM 1325 O O . GLY A 1 176 ? 4.577 14.368 -2.080 1.00 57.72 176 GLY A O 1
ATOM 1326 N N . ASP A 1 177 ? 2.426 14.800 -1.553 1.00 57.62 177 ASP A N 1
ATOM 1327 C CA . ASP A 1 177 ? 1.795 13.756 -2.377 1.00 57.62 177 ASP A CA 1
ATOM 1328 C C . ASP A 1 177 ? 1.350 14.293 -3.748 1.00 57.62 177 ASP A C 1
ATOM 1330 O O . ASP A 1 177 ? 0.987 13.511 -4.631 1.00 57.62 177 ASP A O 1
ATOM 1334 N N . ARG A 1 178 ? 1.324 15.626 -3.914 1.00 55.97 178 ARG A N 1
ATOM 1335 C CA . ARG A 1 178 ? 1.106 16.287 -5.203 1.00 55.97 178 ARG A CA 1
ATOM 1336 C C . ARG A 1 178 ? 2.422 16.250 -5.967 1.00 55.97 178 ARG A C 1
ATOM 1338 O O . ARG A 1 178 ? 3.438 16.733 -5.477 1.00 55.97 178 ARG A O 1
ATOM 1345 N N . ALA A 1 179 ? 2.377 15.602 -7.118 1.00 53.66 179 ALA A N 1
ATOM 1346 C CA . ALA A 1 179 ? 3.509 15.459 -8.006 1.00 53.66 179 ALA A CA 1
ATOM 1347 C C . ALA A 1 179 ? 4.024 16.789 -8.562 1.00 53.66 179 ALA A C 1
ATOM 1349 O O . ALA A 1 179 ? 3.185 17.694 -8.781 1.00 53.66 179 ALA A O 1
#

Foldseek 3Di:
DEPPPAKDFFLWDWQWDPDPLIFTKTWTKIKGFAPPNAQFEAEAEQEPVVVAEDPPDDVVQVVLQSLLLSLLQVCLLLPPDPVQLLPDDVQGRPDPDQPADPDDLCPPRDSSVRNVPGPGDDHDDPGHRYRIYMYTNHMHDDPVGDGSSRSNLRSNLSNQSSVCVSVVHDRDQDPVSPD

Sequence (179 aa):
MLFPPRAVRGVRVHYARPSCQGGTADVSVDFEPLPDGAPGFEFVDAVDWSRSADDAVPPEELRDCADAVGEGVLLTLSGVPWTEMVLSAPGTVRGHRFRFPPGDADAPGTFAHALARGVPLLGEADRPLIATRVVLRRARHSIIDSFPGVFRRAGHQAARKAISRTDGLPFTLAPGDRA

Secondary structure (DSSP, 8-state):
-EE-SS-EEEEEEEEE--STT--EEEEEEEEEEPGGG-SEEEEEE---GGGTS-TTS-HHHHHHHHHHHHHHHHHHHTT--HHHHHHSPTT--SSS-----SS-TTSTTSHHHHHHHT--B---TTPPEEEEEEE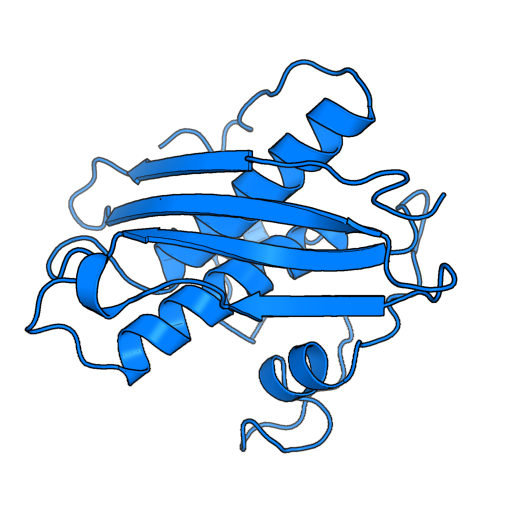EEEEE--TTT--HHHHHHHHHHHHHHHHHHHHTPPP---TTT--